Protein AF-A0A2P6TL63-F1 (afdb_monomer_lite)

Organism: Chlorella sorokiniana (NCBI:txid3076)

Structure (mmCIF, N/CA/C/O backbone):
data_AF-A0A2P6TL63-F1
#
_entry.id   AF-A0A2P6TL63-F1
#
loop_
_atom_site.group_PDB
_atom_site.id
_atom_site.type_symbol
_atom_site.label_atom_id
_atom_site.label_alt_id
_atom_site.label_comp_id
_atom_site.label_asym_id
_atom_site.label_entity_id
_atom_site.label_seq_id
_atom_site.pdbx_PDB_ins_code
_atom_site.Cartn_x
_atom_site.Cartn_y
_atom_site.Cartn_z
_atom_site.occupancy
_atom_site.B_iso_or_equiv
_atom_site.auth_seq_id
_atom_site.auth_comp_id
_atom_site.auth_asym_id
_atom_site.auth_atom_id
_atom_site.pdbx_PDB_model_num
ATOM 1 N N . MET A 1 1 ? 2.369 33.997 -0.162 1.00 36.94 1 MET A N 1
ATOM 2 C CA . MET A 1 1 ? 2.934 32.643 0.036 1.00 36.94 1 MET A CA 1
ATOM 3 C C . MET A 1 1 ? 1.780 31.646 0.046 1.00 36.94 1 MET A C 1
ATOM 5 O O . MET A 1 1 ? 1.151 31.471 1.080 1.00 36.94 1 MET A O 1
ATOM 9 N N . ALA A 1 2 ? 1.420 31.090 -1.113 1.00 43.22 2 ALA A N 1
ATOM 10 C CA . ALA A 1 2 ? 0.277 30.186 -1.250 1.00 43.22 2 ALA A CA 1
ATOM 11 C C . ALA A 1 2 ? 0.750 28.733 -1.109 1.00 43.22 2 ALA A C 1
ATOM 13 O O . ALA A 1 2 ? 1.236 28.122 -2.054 1.00 43.22 2 ALA A O 1
ATOM 14 N N . TRP A 1 3 ? 0.658 28.190 0.100 1.00 44.69 3 TRP A N 1
ATOM 15 C CA . TRP A 1 3 ? 0.835 26.765 0.377 1.00 44.69 3 TRP A CA 1
ATOM 16 C C . TRP A 1 3 ? -0.476 26.050 0.041 1.00 44.69 3 TRP A C 1
ATOM 18 O O . TRP A 1 3 ? -1.231 25.638 0.919 1.00 44.69 3 TRP A O 1
ATOM 28 N N . GLU A 1 4 ? -0.779 25.920 -1.251 1.00 47.50 4 GLU A N 1
ATOM 29 C CA . GLU A 1 4 ? -1.794 24.970 -1.700 1.00 47.50 4 GLU A CA 1
ATOM 30 C C . GLU A 1 4 ? -1.346 23.577 -1.261 1.00 47.50 4 GLU A C 1
ATOM 32 O O . GLU A 1 4 ? -0.462 22.952 -1.851 1.00 47.50 4 GLU A O 1
ATOM 37 N N . ARG A 1 5 ? -1.937 23.100 -0.167 1.00 53.00 5 ARG A N 1
ATOM 38 C CA . ARG A 1 5 ? -1.785 21.737 0.323 1.00 53.00 5 ARG A CA 1
ATOM 39 C C . ARG A 1 5 ? -2.475 20.839 -0.707 1.00 53.00 5 ARG A C 1
ATOM 41 O O . ARG A 1 5 ? -3.650 20.524 -0.548 1.00 53.00 5 ARG A O 1
ATOM 48 N N . LYS A 1 6 ? -1.788 20.527 -1.816 1.00 57.72 6 LYS A N 1
ATOM 49 C CA . LYS A 1 6 ? -2.285 19.628 -2.866 1.00 57.72 6 LYS A CA 1
ATOM 50 C C . LYS A 1 6 ? -2.742 18.348 -2.174 1.00 57.72 6 LYS A C 1
ATOM 52 O O . LYS A 1 6 ? -1.927 17.618 -1.619 1.00 57.72 6 LYS A O 1
ATOM 57 N N . GLU A 1 7 ? -4.056 18.157 -2.121 1.00 64.25 7 GLU A N 1
ATOM 58 C CA . GLU A 1 7 ? -4.682 17.004 -1.483 1.00 64.25 7 GLU A CA 1
ATOM 59 C C . GLU A 1 7 ? -4.069 15.743 -2.103 1.00 64.25 7 GLU A C 1
ATOM 61 O O . GLU A 1 7 ? -4.055 15.615 -3.331 1.00 64.25 7 GLU A O 1
ATOM 66 N N . ASP A 1 8 ? -3.517 14.856 -1.271 1.00 76.69 8 ASP A N 1
ATOM 67 C CA . ASP A 1 8 ? -2.848 13.645 -1.741 1.00 76.69 8 ASP A CA 1
ATOM 68 C C . ASP A 1 8 ? -3.792 12.876 -2.697 1.00 76.69 8 ASP A C 1
ATOM 70 O O . ASP A 1 8 ? -4.940 12.574 -2.334 1.00 76.69 8 ASP A O 1
ATOM 74 N N . PRO A 1 9 ? -3.369 12.592 -3.945 1.00 80.88 9 PRO A N 1
ATOM 75 C CA . PRO A 1 9 ? -4.249 12.005 -4.952 1.00 80.88 9 PRO A CA 1
ATOM 76 C C . PRO A 1 9 ? -4.745 10.608 -4.549 1.00 80.88 9 PRO A C 1
ATOM 78 O O . PRO A 1 9 ? -5.865 10.222 -4.911 1.00 80.88 9 PRO A O 1
ATOM 81 N N . VAL A 1 10 ? -3.967 9.873 -3.747 1.00 82.44 10 VAL A N 1
ATOM 82 C CA . VAL A 1 10 ? -4.358 8.583 -3.168 1.00 82.44 10 VAL A CA 1
ATOM 83 C C . VAL A 1 10 ? -5.458 8.799 -2.132 1.00 82.44 10 VAL A C 1
ATOM 85 O O . VAL A 1 10 ? -6.503 8.147 -2.212 1.00 82.44 10 VAL A O 1
ATOM 88 N N . ALA A 1 11 ? -5.293 9.757 -1.216 1.00 82.75 11 ALA A N 1
ATOM 89 C CA . ALA A 1 11 ? -6.301 10.101 -0.210 1.00 82.75 11 ALA A CA 1
ATOM 90 C C . ALA A 1 11 ? -7.625 10.552 -0.853 1.00 82.75 11 ALA A C 1
ATOM 92 O O . ALA A 1 11 ? -8.707 10.084 -0.475 1.00 82.75 11 ALA A O 1
ATOM 93 N N . LYS A 1 12 ? -7.550 11.385 -1.899 1.00 85.94 12 LYS A N 1
ATOM 94 C CA . LYS A 1 12 ? -8.717 11.806 -2.687 1.00 85.94 12 LYS A CA 1
ATOM 95 C C . LYS A 1 12 ? -9.416 10.613 -3.337 1.00 85.94 12 LYS A C 1
ATOM 97 O O . LYS A 1 12 ? -10.646 10.519 -3.285 1.00 85.94 12 LYS A O 1
ATOM 102 N N . CYS A 1 13 ? -8.661 9.682 -3.922 1.00 87.69 13 CYS A N 1
ATOM 103 C CA . CYS A 1 13 ? -9.211 8.460 -4.508 1.00 87.69 13 CYS A CA 1
ATOM 104 C C . CYS A 1 13 ? -9.902 7.577 -3.459 1.00 87.69 13 CYS A C 1
ATOM 106 O O . CYS A 1 13 ? -11.036 7.148 -3.684 1.00 87.69 13 CYS A O 1
ATOM 108 N N . ILE A 1 14 ? -9.270 7.360 -2.300 1.00 87.31 14 ILE A N 1
ATOM 109 C CA . ILE A 1 14 ? -9.804 6.549 -1.193 1.00 87.31 14 ILE A CA 1
ATOM 110 C C . ILE A 1 14 ? -11.155 7.094 -0.728 1.00 87.31 14 ILE A C 1
ATOM 112 O O . ILE A 1 14 ? -12.115 6.328 -0.596 1.00 87.31 14 ILE A O 1
ATOM 116 N N . ARG A 1 15 ? -11.247 8.417 -0.532 1.00 86.56 15 ARG A N 1
ATOM 117 C CA . ARG A 1 15 ? -12.486 9.099 -0.135 1.00 86.56 15 ARG A CA 1
ATOM 118 C C . ARG A 1 15 ? -13.569 8.955 -1.203 1.00 86.56 15 ARG A C 1
ATOM 120 O O . ARG A 1 15 ? -14.679 8.535 -0.887 1.00 86.56 15 ARG A O 1
ATOM 127 N N . ARG A 1 16 ? -13.249 9.242 -2.472 1.00 88.69 16 ARG A N 1
ATOM 128 C CA . ARG A 1 16 ? -14.216 9.164 -3.586 1.00 88.69 16 ARG A CA 1
ATOM 129 C C . ARG A 1 16 ? -14.750 7.751 -3.805 1.00 88.69 16 ARG A C 1
ATOM 131 O O . ARG A 1 16 ? -15.937 7.590 -4.064 1.00 88.69 16 ARG A O 1
ATOM 138 N N . LYS A 1 17 ? -13.893 6.735 -3.686 1.00 87.19 17 LYS A N 1
ATOM 139 C CA . LYS A 1 17 ? -14.268 5.323 -3.859 1.00 87.19 17 LYS A CA 1
ATOM 140 C C . LYS A 1 17 ? -14.794 4.665 -2.583 1.00 87.19 17 LYS A C 1
ATOM 142 O O . LYS A 1 17 ? -15.126 3.485 -2.620 1.00 87.19 17 LYS A O 1
ATOM 147 N N . LYS A 1 18 ? -14.867 5.401 -1.466 1.00 87.44 18 LYS A N 1
ATOM 148 C CA . LYS A 1 18 ? -15.305 4.899 -0.153 1.00 87.44 18 LYS A CA 1
ATOM 149 C C . LYS A 1 18 ? -14.571 3.609 0.257 1.00 87.44 18 LYS A C 1
ATOM 151 O O . LYS A 1 18 ? -15.174 2.679 0.789 1.00 87.44 18 LYS A O 1
ATOM 156 N N . CYS A 1 19 ? -13.253 3.550 0.034 1.00 86.19 19 CYS A N 1
ATOM 157 C CA . CYS A 1 19 ? -12.473 2.320 0.236 1.00 86.19 19 CYS A CA 1
ATOM 158 C C . CYS A 1 19 ? -12.458 1.811 1.694 1.00 86.19 19 CYS A C 1
ATOM 160 O O . CYS A 1 19 ? -12.152 0.642 1.916 1.00 86.19 19 CYS A O 1
ATOM 162 N N . GLY A 1 20 ? -12.802 2.646 2.684 1.00 80.25 20 GLY A N 1
ATOM 163 C CA . GLY A 1 20 ? -12.795 2.285 4.109 1.00 80.25 20 GLY A CA 1
ATOM 164 C C . GLY A 1 20 ? -13.854 1.259 4.544 1.00 80.25 20 GLY A C 1
ATOM 165 O O . GLY A 1 20 ? -13.747 0.716 5.638 1.00 80.25 20 GLY A O 1
ATOM 166 N N . GLY A 1 21 ? -14.859 0.966 3.709 1.00 76.81 21 GLY A N 1
ATOM 167 C CA . GLY A 1 21 ? -15.949 0.048 4.071 1.00 76.81 21 GLY A CA 1
ATOM 168 C C . GLY A 1 21 ? -15.593 -1.442 4.001 1.00 76.81 21 GLY A C 1
ATOM 169 O O . GLY A 1 21 ? -16.256 -2.261 4.627 1.00 7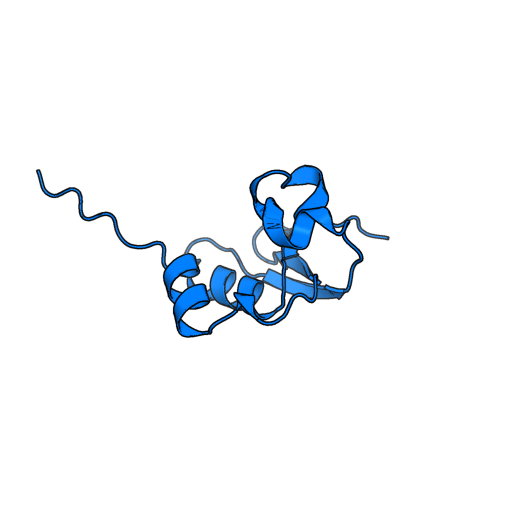6.81 21 GLY A O 1
ATOM 170 N N . THR A 1 22 ? -14.556 -1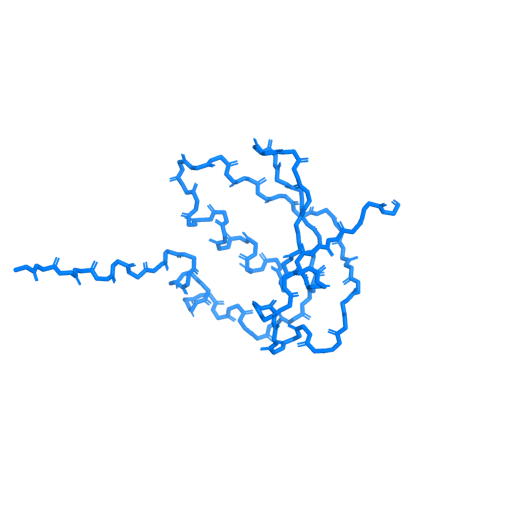.822 3.248 1.00 80.56 22 THR A N 1
ATOM 171 C CA . THR A 1 22 ? -14.161 -3.230 3.076 1.00 80.56 22 THR A CA 1
ATOM 172 C C . THR A 1 22 ? -12.712 -3.429 3.484 1.00 80.56 22 THR A C 1
ATOM 174 O O . THR A 1 22 ? -11.798 -2.939 2.822 1.00 80.56 22 THR A O 1
ATOM 177 N N . TYR A 1 23 ? -12.518 -4.202 4.551 1.00 85.38 23 TYR A N 1
ATOM 178 C CA . TYR A 1 23 ? -11.205 -4.607 5.033 1.00 85.38 23 TYR A CA 1
ATOM 179 C C . TYR A 1 23 ? -10.907 -6.034 4.572 1.00 85.38 23 TYR A C 1
ATOM 181 O O . TYR A 1 23 ? -11.454 -6.993 5.115 1.00 85.38 23 TYR A O 1
ATOM 189 N N . LYS A 1 24 ? -10.087 -6.158 3.528 1.00 90.81 24 LYS A N 1
ATOM 190 C CA . LYS A 1 24 ? -9.660 -7.432 2.931 1.00 90.81 24 LYS A CA 1
ATOM 191 C C . LYS A 1 24 ? -8.183 -7.298 2.560 1.00 90.81 24 LYS A C 1
ATOM 193 O O . LYS A 1 24 ? -7.912 -6.975 1.402 1.00 90.81 24 LYS A O 1
ATOM 198 N N . PRO A 1 25 ? -7.274 -7.461 3.534 1.00 91.75 25 PRO A N 1
ATOM 199 C CA . PRO A 1 25 ? -5.851 -7.220 3.350 1.00 91.75 25 PRO A CA 1
ATOM 200 C C . PRO A 1 25 ? -5.292 -8.023 2.181 1.00 91.75 25 PRO A C 1
ATOM 202 O O . PRO A 1 25 ? -5.572 -9.216 2.052 1.00 91.75 25 PRO A O 1
ATOM 205 N N . ILE A 1 26 ? -4.528 -7.361 1.319 1.00 92.50 26 ILE A N 1
ATOM 206 C CA . ILE A 1 26 ? -3.846 -8.001 0.194 1.00 92.50 26 ILE A CA 1
ATOM 207 C C . ILE A 1 26 ? -2.358 -7.717 0.253 1.00 92.50 26 ILE A C 1
ATOM 209 O O . ILE A 1 26 ? -1.954 -6.594 0.552 1.00 92.50 26 ILE A O 1
ATOM 213 N N . CYS A 1 27 ? -1.571 -8.730 -0.061 1.00 93.06 27 CYS A N 1
ATOM 214 C CA . CYS A 1 27 ? -0.198 -8.541 -0.462 1.00 93.06 27 CYS A CA 1
ATOM 215 C C . CYS A 1 27 ? -0.196 -8.194 -1.952 1.00 93.06 27 CYS A C 1
ATOM 217 O O . CYS A 1 27 ? -0.963 -8.757 -2.743 1.00 93.06 27 CYS A O 1
ATOM 219 N N . ALA A 1 28 ? 0.614 -7.220 -2.334 1.00 92.50 28 ALA A N 1
ATOM 220 C CA . ALA A 1 28 ? 0.787 -6.820 -3.715 1.00 92.50 28 ALA A CA 1
ATOM 221 C C . ALA A 1 28 ? 2.271 -6.685 -4.034 1.00 92.50 28 ALA A C 1
ATOM 223 O O . ALA A 1 28 ? 3.063 -6.240 -3.203 1.00 92.50 28 ALA A O 1
ATOM 224 N N . PHE A 1 29 ? 2.621 -7.040 -5.260 1.00 91.81 29 PHE A N 1
ATOM 225 C CA . PHE A 1 29 ? 3.953 -6.882 -5.814 1.00 91.81 29 PHE A CA 1
ATOM 226 C C . PHE A 1 29 ? 4.026 -5.579 -6.609 1.00 91.81 29 PHE A C 1
ATOM 228 O O . PHE A 1 29 ? 3.163 -5.312 -7.446 1.00 91.81 29 PHE A O 1
ATOM 235 N N . ASN A 1 30 ? 5.037 -4.754 -6.360 1.00 90.06 30 ASN A N 1
ATOM 236 C CA . ASN A 1 30 ? 5.300 -3.553 -7.139 1.00 90.06 30 ASN A CA 1
ATOM 237 C C . ASN A 1 30 ? 6.226 -3.892 -8.306 1.00 90.06 30 ASN A C 1
ATOM 239 O O . ASN A 1 30 ? 7.429 -4.066 -8.122 1.00 90.06 30 ASN A O 1
ATOM 243 N N . ALA A 1 31 ? 5.675 -3.925 -9.518 1.00 85.69 31 ALA A N 1
ATOM 244 C CA . ALA A 1 31 ? 6.433 -4.274 -10.714 1.00 85.69 31 ALA A CA 1
ATOM 245 C C . ALA A 1 31 ? 7.528 -3.253 -11.079 1.00 85.69 31 ALA A C 1
ATOM 247 O O . ALA A 1 31 ? 8.444 -3.605 -11.814 1.00 85.69 31 ALA A O 1
ATOM 248 N N . GLY A 1 32 ? 7.461 -2.010 -10.584 1.00 84.38 32 GLY A N 1
ATOM 249 C CA . GLY A 1 32 ? 8.506 -1.017 -10.849 1.00 84.38 32 GLY A CA 1
ATOM 250 C C . GLY A 1 32 ? 9.659 -1.022 -9.849 1.00 84.38 32 GLY A C 1
ATOM 251 O O . GLY A 1 32 ? 10.754 -0.606 -10.212 1.00 84.38 32 GLY A O 1
ATOM 252 N N . THR A 1 33 ? 9.450 -1.502 -8.617 1.00 85.25 33 THR A N 1
ATOM 253 C CA . THR A 1 33 ? 10.511 -1.573 -7.588 1.00 85.25 33 THR A CA 1
ATOM 254 C C . THR A 1 33 ? 10.954 -2.997 -7.255 1.00 85.25 33 THR A C 1
ATOM 256 O O . THR A 1 33 ? 11.968 -3.170 -6.585 1.00 85.25 33 THR A O 1
ATOM 259 N N . GLY A 1 34 ? 10.211 -4.020 -7.685 1.00 87.00 34 GLY A N 1
ATOM 260 C CA . GLY A 1 34 ? 10.471 -5.418 -7.338 1.00 87.00 34 GLY A CA 1
ATOM 261 C C . GLY A 1 34 ? 10.146 -5.773 -5.882 1.00 87.00 34 GLY A C 1
ATOM 262 O O . GLY A 1 34 ? 10.614 -6.793 -5.384 1.00 87.00 34 GLY A O 1
ATOM 263 N N . GLN A 1 35 ? 9.385 -4.931 -5.177 1.00 87.81 35 GLN A N 1
ATOM 264 C CA . GLN A 1 35 ? 9.102 -5.092 -3.748 1.00 87.81 35 GLN A CA 1
ATOM 265 C C . GLN A 1 35 ? 7.672 -5.556 -3.484 1.00 87.81 35 GLN A C 1
ATOM 267 O O . GLN A 1 35 ? 6.743 -5.196 -4.206 1.00 87.81 35 GLN A O 1
ATOM 272 N N . TYR A 1 36 ? 7.491 -6.288 -2.388 1.00 89.38 36 TYR A N 1
ATOM 273 C CA . TYR A 1 36 ? 6.175 -6.628 -1.861 1.00 89.38 36 TYR A CA 1
ATOM 274 C C . TYR A 1 36 ? 5.697 -5.597 -0.841 1.00 89.38 36 TYR A C 1
ATOM 276 O O . TYR A 1 36 ? 6.483 -5.020 -0.089 1.00 89.38 36 TYR A O 1
ATOM 284 N N . GLY A 1 37 ? 4.387 -5.372 -0.819 1.00 89.94 37 GLY A N 1
ATOM 285 C CA . GLY A 1 37 ? 3.736 -4.420 0.067 1.00 89.94 37 GLY A CA 1
ATOM 286 C C . GLY A 1 37 ? 2.301 -4.826 0.369 1.00 89.94 37 GLY A C 1
ATOM 287 O O . GLY A 1 37 ? 1.561 -5.311 -0.486 1.00 89.94 37 GLY A O 1
ATOM 288 N N . GLY A 1 38 ? 1.908 -4.626 1.618 1.00 91.56 38 GLY A N 1
ATOM 289 C CA . GLY A 1 38 ? 0.582 -4.913 2.134 1.00 91.56 38 GLY A CA 1
ATOM 290 C C . GLY A 1 38 ? -0.365 -3.725 1.989 1.00 91.56 38 GLY A C 1
ATOM 291 O O . GLY A 1 38 ? -0.011 -2.584 2.292 1.00 91.56 38 GLY A O 1
ATOM 292 N N . PHE A 1 39 ? -1.611 -3.998 1.603 1.00 91.75 39 PHE A N 1
ATOM 293 C CA . PHE A 1 39 ? -2.680 -3.004 1.493 1.00 91.75 39 PHE A CA 1
ATOM 294 C C . PHE A 1 39 ? -3.924 -3.430 2.277 1.00 91.75 39 PHE A C 1
ATOM 296 O O . PHE A 1 39 ? -4.287 -4.606 2.233 1.00 91.75 39 PHE A O 1
ATOM 303 N N . PRO A 1 40 ? -4.677 -2.488 2.889 1.00 91.31 40 PRO A N 1
ATOM 304 C CA . PRO A 1 40 ? -5.909 -2.813 3.617 1.00 91.31 40 PRO A CA 1
ATOM 305 C C . PRO A 1 40 ? -6.990 -3.463 2.746 1.00 91.31 40 PRO A C 1
ATOM 307 O O . PRO A 1 40 ? -7.831 -4.221 3.237 1.00 91.31 40 PRO A O 1
ATOM 310 N N . SER A 1 41 ? -7.004 -3.131 1.450 1.00 91.12 41 SER A N 1
ATOM 311 C CA . SER A 1 41 ? -7.827 -3.797 0.444 1.00 91.12 41 SER A CA 1
ATOM 312 C C . SER A 1 41 ? -7.370 -3.502 -0.983 1.00 91.12 41 SER A C 1
ATOM 314 O O . SER A 1 41 ? -6.635 -2.545 -1.239 1.00 91.12 41 SER A O 1
ATOM 316 N N . LYS A 1 42 ? -7.911 -4.265 -1.945 1.00 91.06 42 LYS A N 1
ATOM 317 C CA . LYS A 1 42 ? -7.777 -3.993 -3.391 1.00 91.06 42 LYS A CA 1
ATOM 318 C C . LYS A 1 42 ? -8.150 -2.554 -3.769 1.00 91.06 42 LYS A C 1
ATOM 320 O O . LYS A 1 42 ? -7.596 -2.016 -4.721 1.00 91.06 42 LYS A O 1
ATOM 325 N N . CYS A 1 43 ? -9.080 -1.922 -3.050 1.00 90.62 43 CYS A N 1
ATOM 326 C CA . CYS A 1 43 ? -9.480 -0.539 -3.320 1.00 90.62 43 CYS A CA 1
ATOM 327 C C . CYS A 1 43 ? -8.351 0.446 -2.987 1.00 90.62 43 CYS A C 1
ATOM 329 O O . CYS A 1 43 ? -8.034 1.304 -3.810 1.00 90.62 43 CYS A O 1
ATOM 331 N N . PHE A 1 44 ? -7.698 0.268 -1.831 1.00 90.56 44 PHE A N 1
ATOM 332 C CA . PHE A 1 44 ? -6.541 1.073 -1.428 1.00 90.56 44 PHE A CA 1
ATOM 333 C C . PHE A 1 44 ? -5.379 0.911 -2.410 1.00 90.56 44 PHE A C 1
ATOM 335 O O . PHE A 1 44 ? -4.852 1.915 -2.876 1.00 90.56 44 PHE A O 1
ATOM 342 N N . MET A 1 45 ? -5.056 -0.324 -2.810 1.00 90.94 45 MET A N 1
ATOM 343 C CA . MET A 1 45 ? -4.012 -0.595 -3.811 1.00 90.94 45 MET A CA 1
ATOM 344 C C . MET A 1 45 ? -4.297 0.101 -5.149 1.00 90.94 45 MET A C 1
ATOM 346 O O . MET A 1 45 ? -3.438 0.781 -5.702 1.00 90.94 45 MET A O 1
ATOM 350 N N . LYS A 1 46 ? -5.534 0.010 -5.659 1.00 89.25 46 LYS A N 1
ATOM 351 C CA . LYS A 1 46 ? -5.921 0.700 -6.902 1.00 89.25 46 LYS A CA 1
ATOM 352 C C . LYS A 1 46 ? -5.782 2.219 -6.790 1.00 89.25 46 LYS A C 1
ATOM 354 O O . LYS A 1 46 ? -5.425 2.867 -7.768 1.00 89.25 46 LYS A O 1
ATOM 359 N N . CYS A 1 47 ? -6.085 2.788 -5.626 1.00 88.88 47 CYS A N 1
ATOM 360 C CA . CYS A 1 47 ? -5.889 4.213 -5.389 1.00 88.88 47 CYS A CA 1
ATOM 361 C C . CYS A 1 47 ? -4.410 4.593 -5.272 1.00 88.88 47 CYS A C 1
ATOM 363 O O . CYS A 1 47 ? -4.038 5.648 -5.778 1.00 88.88 47 CYS A O 1
ATOM 365 N N . ALA A 1 48 ? -3.574 3.734 -4.684 1.00 87.00 48 ALA A N 1
ATOM 366 C CA . ALA A 1 48 ? -2.127 3.924 -4.646 1.00 87.00 48 ALA A CA 1
ATOM 367 C C . ALA A 1 48 ? -1.534 3.964 -6.066 1.00 87.00 48 ALA A C 1
ATOM 369 O O . ALA A 1 48 ? -0.783 4.884 -6.382 1.00 87.00 48 ALA A O 1
ATOM 370 N N . ASN A 1 49 ? -1.958 3.056 -6.955 1.00 87.06 49 ASN A N 1
ATOM 371 C CA . ASN A 1 49 ? -1.569 3.088 -8.372 1.00 87.06 49 ASN A CA 1
ATOM 372 C C . ASN A 1 49 ? -2.037 4.374 -9.070 1.00 87.06 49 ASN A C 1
ATOM 374 O O . ASN A 1 49 ? -1.261 5.010 -9.773 1.00 87.06 49 ASN A O 1
ATOM 378 N N . ALA A 1 50 ? -3.291 4.789 -8.851 1.00 79.88 50 ALA A N 1
ATOM 379 C CA . ALA A 1 50 ? -3.859 5.978 -9.495 1.00 79.88 50 ALA A CA 1
ATOM 380 C C . ALA A 1 50 ? -3.205 7.298 -9.050 1.00 79.88 50 ALA A C 1
ATOM 382 O O . ALA A 1 50 ? -3.215 8.265 -9.806 1.00 79.88 50 ALA A O 1
ATOM 383 N N . GLY A 1 51 ? -2.679 7.358 -7.824 1.00 72.19 51 GLY A N 1
ATOM 384 C CA . GLY A 1 51 ? -1.939 8.520 -7.328 1.00 72.19 51 GLY A CA 1
ATOM 385 C C . GLY A 1 51 ? -0.460 8.529 -7.712 1.00 72.19 51 GLY A C 1
ATOM 386 O O . GLY A 1 51 ? 0.185 9.560 -7.566 1.00 72.19 51 GLY A O 1
ATOM 387 N N . SER A 1 52 ? 0.071 7.414 -8.217 1.00 66.12 52 SER A N 1
ATOM 388 C CA . SER A 1 52 ? 1.498 7.243 -8.513 1.00 66.12 52 SER A CA 1
ATOM 389 C C . SER A 1 52 ? 1.867 7.487 -9.979 1.00 66.12 52 SER A C 1
ATOM 391 O O . SER A 1 52 ? 2.918 7.031 -10.430 1.00 66.12 52 SER A O 1
ATOM 393 N N . THR A 1 53 ? 1.015 8.175 -10.742 1.00 56.12 53 THR A N 1
ATOM 394 C CA . THR A 1 53 ? 1.235 8.472 -12.163 1.00 56.12 53 THR A CA 1
ATOM 395 C C . THR A 1 53 ? 2.583 9.183 -12.350 1.00 56.12 53 THR A C 1
ATOM 397 O O . THR A 1 53 ? 2.715 10.356 -12.015 1.00 56.12 53 THR A O 1
ATOM 400 N N . GLY A 1 54 ? 3.591 8.454 -12.844 1.00 54.19 54 GLY A N 1
ATOM 401 C CA . GLY A 1 54 ? 4.957 8.951 -13.073 1.00 54.19 54 GLY A CA 1
ATOM 402 C C . GLY A 1 54 ? 6.044 8.474 -12.093 1.00 54.19 54 GLY A C 1
ATOM 403 O O . GLY A 1 54 ? 7.205 8.790 -12.319 1.00 54.19 54 GLY A O 1
ATOM 404 N N . LEU A 1 55 ? 5.716 7.701 -11.046 1.00 58.59 55 LEU A N 1
ATOM 405 C CA . LEU A 1 55 ? 6.675 7.271 -10.003 1.00 58.59 55 LEU A CA 1
ATOM 406 C C . LEU A 1 55 ? 7.057 5.779 -10.041 1.00 58.59 55 LEU A C 1
ATOM 408 O O . LEU A 1 55 ? 7.680 5.282 -9.111 1.00 58.59 55 LEU A O 1
ATOM 412 N N . GLY A 1 56 ? 6.661 5.033 -11.077 1.00 58.69 56 GLY A N 1
ATOM 413 C CA . GLY A 1 56 ? 7.000 3.607 -11.197 1.00 58.69 56 GLY A CA 1
ATOM 414 C C . GLY A 1 56 ? 6.242 2.670 -10.245 1.00 58.69 56 GLY A C 1
ATOM 415 O O . GLY A 1 56 ? 6.431 1.464 -10.319 1.00 58.69 56 GLY A O 1
ATOM 416 N N . ASN A 1 57 ? 5.342 3.162 -9.387 1.00 70.69 57 ASN A N 1
ATOM 417 C CA . ASN A 1 57 ? 4.557 2.273 -8.527 1.00 70.69 57 ASN A CA 1
ATOM 418 C C . ASN A 1 57 ? 3.449 1.586 -9.326 1.00 70.69 57 ASN A C 1
ATOM 420 O O . ASN A 1 57 ? 2.404 2.179 -9.608 1.00 70.69 57 ASN A O 1
ATOM 424 N N . HIS A 1 58 ? 3.672 0.318 -9.650 1.00 85.94 58 HIS A N 1
ATOM 425 C CA . HIS A 1 58 ? 2.693 -0.528 -10.312 1.00 85.94 58 HIS A CA 1
ATOM 426 C C . HIS A 1 58 ? 2.408 -1.743 -9.433 1.00 85.94 58 HIS A C 1
ATOM 428 O O . HIS A 1 58 ? 2.997 -2.809 -9.599 1.00 85.94 58 HIS A O 1
ATOM 434 N N . TRP A 1 59 ? 1.520 -1.552 -8.455 1.00 90.19 59 TRP A N 1
ATOM 435 C CA . TRP A 1 59 ? 1.114 -2.604 -7.532 1.00 90.19 59 TRP A CA 1
ATOM 436 C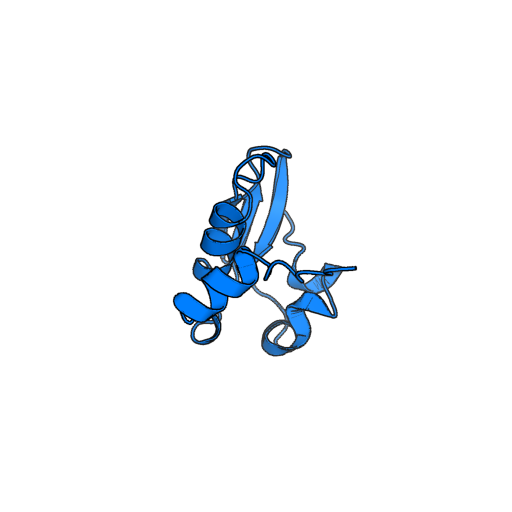 C . TRP A 1 59 ? 0.143 -3.569 -8.208 1.00 90.19 59 TRP A C 1
ATOM 438 O O . TRP A 1 59 ? -0.948 -3.179 -8.640 1.00 90.19 59 TRP A O 1
ATOM 448 N N . VAL A 1 60 ? 0.526 -4.837 -8.251 1.00 91.31 60 VAL A N 1
ATOM 449 C CA . VAL A 1 60 ? -0.276 -5.954 -8.739 1.00 91.31 60 VAL A CA 1
ATOM 450 C C . VAL A 1 60 ? -0.661 -6.802 -7.538 1.00 91.31 60 VAL A C 1
ATOM 452 O O . VAL A 1 60 ? 0.198 -7.213 -6.765 1.00 91.31 60 VAL A O 1
ATOM 455 N N . ALA A 1 61 ? -1.962 -7.029 -7.353 1.00 92.19 61 ALA A N 1
ATOM 456 C CA . ALA A 1 61 ? -2.436 -7.880 -6.270 1.00 92.19 61 ALA A CA 1
ATOM 457 C C . ALA A 1 61 ? -1.916 -9.304 -6.483 1.00 92.19 61 ALA A C 1
ATOM 459 O O . ALA A 1 61 ? -2.153 -9.871 -7.547 1.00 92.19 61 ALA A O 1
ATOM 460 N N . ASP A 1 62 ? -1.265 -9.853 -5.465 1.00 91.81 62 ASP A N 1
ATOM 461 C CA . ASP A 1 62 ? -0.694 -11.193 -5.501 1.00 91.81 62 ASP A CA 1
ATOM 462 C C . ASP A 1 62 ? -1.617 -12.164 -4.748 1.00 91.81 62 ASP A C 1
ATOM 464 O O . ASP A 1 62 ? -2.471 -12.817 -5.349 1.00 91.81 62 ASP A O 1
ATOM 468 N N . HIS A 1 63 ? -1.588 -12.139 -3.413 1.00 90.62 63 HIS A N 1
ATOM 469 C CA . HIS A 1 63 ? -2.428 -12.990 -2.569 1.00 90.62 63 HIS A CA 1
ATOM 470 C C . HIS A 1 63 ? -3.095 -12.220 -1.417 1.00 90.62 63 HIS A C 1
ATOM 472 O O . HIS A 1 63 ? -2.747 -11.086 -1.083 1.00 90.62 63 HIS A O 1
ATOM 478 N N . TYR A 1 64 ? -4.108 -12.833 -0.800 1.00 90.75 64 TYR A N 1
ATOM 479 C CA . TYR A 1 64 ? -4.678 -12.343 0.457 1.00 90.75 64 TYR A CA 1
ATOM 480 C C . TYR A 1 64 ? -3.839 -12.856 1.621 1.00 90.75 64 TYR A C 1
ATOM 482 O O . TYR A 1 64 ? -3.463 -14.023 1.634 1.00 90.75 64 TYR A O 1
ATOM 490 N N . TYR A 1 65 ? -3.597 -12.012 2.617 1.00 88.81 65 TYR A N 1
ATOM 491 C CA . TYR A 1 65 ? -2.809 -12.379 3.792 1.00 88.81 65 TYR A CA 1
ATOM 492 C C . TYR A 1 65 ? -3.528 -11.966 5.073 1.00 88.81 65 TYR A C 1
ATOM 494 O O . TYR A 1 65 ? -4.392 -11.082 5.082 1.00 88.81 65 TYR A O 1
ATOM 502 N N . HIS A 1 66 ? -3.189 -12.643 6.164 1.00 87.75 66 HIS A N 1
ATOM 503 C CA . HIS A 1 66 ? -3.735 -1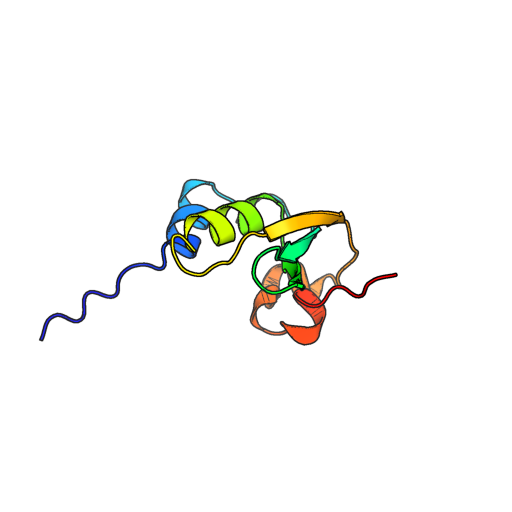2.334 7.475 1.00 87.75 66 HIS A CA 1
ATOM 504 C C . HIS A 1 66 ? -2.888 -11.269 8.159 1.00 87.75 66 HIS A C 1
ATOM 506 O O . HIS A 1 66 ? -1.671 -11.382 8.254 1.00 87.75 66 HIS A O 1
ATOM 512 N N . VAL A 1 67 ? -3.563 -10.256 8.695 1.00 88.75 67 VAL A N 1
ATOM 513 C CA . VAL A 1 67 ? -2.950 -9.220 9.529 1.00 88.75 67 VAL A CA 1
ATOM 514 C C . VAL A 1 67 ? -3.630 -9.183 10.892 1.00 88.75 67 VAL A C 1
ATOM 516 O O . VAL A 1 67 ? -4.834 -9.457 10.992 1.00 88.75 67 VAL A O 1
ATOM 519 N N . PRO A 1 68 ? -2.913 -8.778 11.950 1.00 88.00 68 PRO A N 1
ATOM 520 C CA . PRO A 1 68 ? -3.508 -8.570 13.259 1.00 88.00 68 PRO A CA 1
ATOM 521 C C . PRO A 1 68 ? -4.687 -7.590 13.211 1.00 88.00 68 PRO A C 1
ATOM 523 O O . PRO A 1 68 ? -4.667 -6.591 12.490 1.00 88.00 68 PRO A O 1
ATOM 526 N N . ARG A 1 69 ? -5.692 -7.804 14.068 1.00 86.06 69 ARG A N 1
ATOM 527 C CA . ARG A 1 69 ? -6.904 -6.962 14.141 1.00 86.06 69 ARG A CA 1
ATOM 528 C C . ARG A 1 69 ? -6.599 -5.470 14.341 1.00 86.06 69 ARG A C 1
ATOM 530 O O . ARG A 1 69 ? -7.334 -4.629 13.829 1.00 86.06 69 ARG A O 1
ATOM 537 N N . LYS A 1 70 ? -5.494 -5.142 15.023 1.00 87.38 70 LYS A N 1
ATOM 538 C CA . LYS A 1 70 ? -4.999 -3.764 15.212 1.00 87.38 70 LYS A CA 1
ATOM 539 C C . LYS A 1 70 ? -4.709 -3.027 13.896 1.00 87.38 70 LYS A C 1
ATOM 541 O O . LYS A 1 70 ? -4.916 -1.819 13.836 1.00 87.38 70 LYS A O 1
ATOM 546 N N . CYS A 1 71 ? -4.336 -3.732 12.828 1.00 87.50 71 CYS A N 1
ATOM 547 C CA . CYS A 1 71 ? -4.087 -3.123 11.520 1.00 87.50 71 CYS A CA 1
ATOM 548 C C . CYS A 1 71 ? -5.350 -2.517 10.893 1.00 87.50 71 CYS A C 1
ATOM 550 O O . CYS A 1 71 ? -5.249 -1.573 10.117 1.00 87.50 71 CYS A O 1
ATOM 552 N N . LYS A 1 72 ? -6.550 -2.966 11.291 1.00 83.38 72 LYS A N 1
ATOM 553 C CA . LYS A 1 72 ? -7.813 -2.444 10.748 1.00 83.38 72 LYS A CA 1
ATOM 554 C C . LYS A 1 72 ? -8.011 -0.953 11.008 1.00 83.38 72 LYS A C 1
ATOM 556 O O . LYS A 1 72 ? -8.613 -0.268 10.189 1.00 83.38 72 LYS A O 1
ATOM 561 N N . THR A 1 73 ? -7.513 -0.459 12.136 1.00 82.56 73 THR A N 1
ATOM 562 C CA . THR A 1 73 ? -7.664 0.943 12.550 1.00 82.56 73 THR A CA 1
ATOM 563 C C . THR A 1 73 ? -6.333 1.678 12.645 1.00 82.56 73 THR A C 1
ATOM 565 O O . THR A 1 73 ? -6.312 2.900 12.549 1.00 82.56 73 THR A O 1
ATOM 568 N N . LYS A 1 74 ? -5.220 0.952 12.808 1.00 86.06 74 LYS A N 1
ATOM 569 C CA . LYS A 1 74 ? -3.881 1.511 13.031 1.00 86.06 74 LYS A CA 1
ATOM 570 C C . LYS A 1 74 ? -2.874 1.094 11.954 1.00 86.06 74 LYS A C 1
ATOM 572 O O . LYS A 1 74 ? -1.707 0.885 12.258 1.00 86.06 74 LYS A O 1
ATOM 577 N N . TRP A 1 75 ? -3.318 0.985 10.699 1.00 85.06 75 TRP A N 1
ATOM 578 C CA . TRP A 1 75 ? -2.471 0.542 9.583 1.00 85.06 75 TRP A CA 1
ATOM 579 C C . TRP A 1 75 ? -1.195 1.381 9.432 1.00 85.06 75 TRP A C 1
ATOM 581 O O . TRP A 1 75 ? -0.099 0.840 9.377 1.00 85.06 75 TRP A O 1
ATOM 591 N N . LEU A 1 76 ? -1.338 2.711 9.423 1.00 82.19 76 LEU A N 1
ATOM 592 C CA . LEU A 1 76 ? -0.210 3.642 9.290 1.00 82.19 76 LEU A CA 1
ATOM 593 C C . LEU A 1 76 ? 0.633 3.767 10.563 1.00 82.19 76 LEU A C 1
ATOM 595 O O . LEU A 1 76 ? 1.745 4.274 10.496 1.00 82.19 76 LEU A O 1
ATOM 599 N N . ALA A 1 77 ? 0.116 3.333 11.715 1.00 84.94 77 ALA A N 1
ATOM 600 C CA . ALA A 1 77 ? 0.862 3.400 12.968 1.00 84.94 77 ALA A CA 1
ATOM 601 C C . ALA A 1 77 ? 1.837 2.225 13.137 1.00 84.94 77 ALA A C 1
ATOM 603 O O . ALA A 1 77 ? 2.732 2.320 13.967 1.00 84.94 77 ALA A O 1
ATOM 604 N N . TYR A 1 78 ? 1.645 1.133 12.385 1.00 85.19 78 TYR A N 1
ATOM 605 C CA . TYR A 1 78 ? 2.476 -0.074 12.447 1.00 85.19 78 TYR A CA 1
ATOM 606 C C . TYR A 1 78 ? 2.779 -0.609 11.037 1.00 85.19 78 TYR A C 1
ATOM 608 O O . TYR A 1 78 ? 2.329 -1.706 10.684 1.00 85.19 78 TYR A O 1
ATOM 616 N N . PRO A 1 79 ? 3.477 0.160 10.184 1.00 82.75 79 PRO A N 1
ATOM 617 C CA . PRO A 1 79 ? 3.745 -0.239 8.805 1.00 82.75 79 PRO A CA 1
ATOM 618 C C . PRO A 1 79 ? 4.542 -1.545 8.718 1.00 82.75 79 PRO A C 1
ATOM 620 O O . PRO A 1 79 ? 4.250 -2.363 7.853 1.00 82.75 79 PRO A O 1
ATOM 623 N N . GLU A 1 80 ? 5.465 -1.805 9.644 1.00 83.12 80 GLU A N 1
ATOM 624 C CA . GLU A 1 80 ? 6.246 -3.045 9.677 1.00 83.12 80 GLU A CA 1
ATOM 625 C C . GLU A 1 80 ? 5.393 -4.301 9.906 1.00 83.12 80 GLU A C 1
ATOM 627 O O . GLU A 1 80 ? 5.735 -5.370 9.409 1.00 83.12 80 GLU A O 1
ATOM 632 N N . LEU A 1 81 ? 4.261 -4.174 10.604 1.00 84.50 81 LEU A N 1
ATOM 633 C CA . LEU A 1 81 ? 3.336 -5.279 10.877 1.00 84.50 81 LEU A CA 1
ATOM 634 C C . LEU A 1 81 ? 2.191 -5.360 9.869 1.00 84.50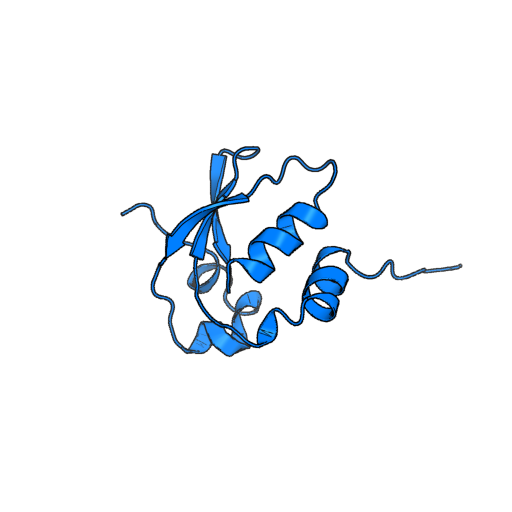 81 LEU A C 1
ATOM 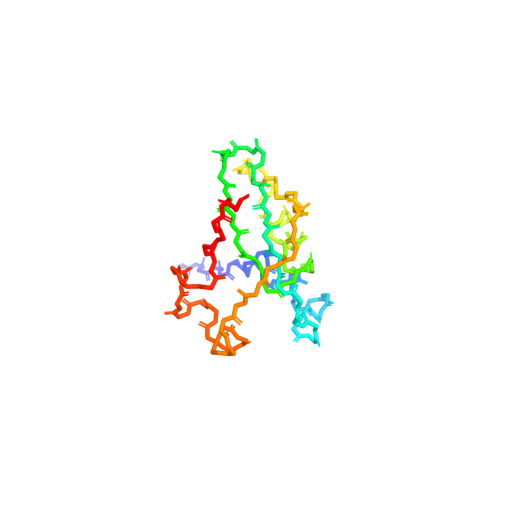636 O O . LEU A 1 81 ? 1.668 -6.440 9.603 1.00 84.50 81 LEU A O 1
ATOM 640 N N . CYS A 1 82 ? 1.736 -4.206 9.387 1.00 86.06 82 CYS A N 1
ATOM 641 C CA . CYS A 1 82 ? 0.534 -4.108 8.576 1.00 86.06 82 CYS A CA 1
ATOM 642 C C . CYS A 1 82 ? 0.857 -4.047 7.088 1.00 86.06 82 CYS A C 1
ATOM 644 O O . CYS A 1 82 ? 0.121 -4.633 6.313 1.00 86.06 82 CYS A O 1
ATOM 646 N N . SER A 1 83 ? 1.940 -3.391 6.676 1.00 85.06 83 SER A N 1
ATOM 647 C CA . SER A 1 83 ? 2.309 -3.201 5.266 1.00 85.06 83 SER A CA 1
ATOM 648 C C . SER A 1 83 ? 3.421 -4.138 4.790 1.00 85.06 83 SER A C 1
ATOM 650 O O . SER A 1 83 ? 3.749 -4.115 3.608 1.00 85.06 83 SER A O 1
ATOM 652 N N . THR A 1 84 ? 3.983 -4.972 5.662 1.00 84.50 84 THR A N 1
ATOM 653 C CA . THR A 1 84 ? 4.944 -6.008 5.268 1.00 84.50 84 THR A CA 1
ATOM 654 C C . THR A 1 84 ? 4.204 -7.325 5.096 1.00 84.50 84 THR A C 1
ATOM 656 O O . THR A 1 84 ? 3.613 -7.838 6.045 1.00 84.50 84 THR A O 1
ATOM 659 N N . CYS A 1 85 ? 4.229 -7.881 3.890 1.00 81.38 85 CYS A N 1
ATOM 660 C CA . CYS A 1 85 ? 3.828 -9.259 3.645 1.00 81.38 85 CYS A CA 1
ATOM 661 C C . CYS A 1 85 ? 5.076 -10.051 3.250 1.00 81.38 85 CYS A C 1
ATOM 663 O O . CYS A 1 85 ? 5.829 -9.632 2.374 1.00 81.38 85 CYS A O 1
ATOM 665 N N . GLY A 1 86 ? 5.336 -11.149 3.960 1.00 63.38 86 GLY A N 1
ATOM 666 C CA . GLY A 1 86 ? 6.403 -12.079 3.602 1.00 63.38 86 GLY A CA 1
ATOM 667 C C . GLY A 1 86 ? 6.002 -12.912 2.388 1.00 63.38 86 GLY A C 1
ATOM 668 O O . GLY A 1 86 ? 4.819 -13.184 2.185 1.00 63.38 86 GLY A O 1
ATOM 669 N N . HIS A 1 87 ? 6.988 -13.320 1.594 1.00 52.91 87 HIS A N 1
ATOM 670 C CA . HIS A 1 87 ? 6.814 -14.379 0.605 1.00 52.91 87 HIS A CA 1
ATOM 671 C C . HIS A 1 87 ? 6.815 -15.700 1.387 1.00 52.91 87 HIS A C 1
ATOM 673 O O . HIS A 1 87 ? 7.838 -16.046 1.979 1.00 52.91 87 HIS A O 1
ATOM 679 N N . HIS A 1 88 ? 5.660 -16.356 1.496 1.00 47.06 88 HIS A N 1
ATOM 680 C CA . HIS A 1 88 ? 5.595 -17.730 1.995 1.00 47.06 88 HIS A CA 1
ATOM 681 C C . HIS A 1 88 ? 5.959 -18.702 0.876 1.00 47.06 88 HIS A C 1
ATOM 683 O O . HIS A 1 88 ? 5.532 -18.445 -0.273 1.00 47.06 88 HIS A O 1
#

Secondary structure (DSSP, 8-state):
--------HHHHHHHHTTGGG----EEEEETTTTEEEEES-HHHHHHHHHH-TTS---EEEEEE----TTHHHHGGG-HHHHT-----

Radius of gyration: 13.57 Å; chains: 1; bounding box: 26×50×28 Å

Foldseek 3Di:
DDPPVPPQQLNVQCVVVVVLPDQFKFWWAFPQPRDIWIDRDPSSLVSVVVSCVPPSGDTDTDGTDDAPPCCSPCVVVCRVRHIDDDDD

Sequence (88 aa):
MAWERKEDPVAKCIRRKKCGGTYKPICAFNAGTGQYGGFPSKCFMKCANAGSTGLGNHWVADHYYHVPRKCKTKWLAYPELCSTCGHH

pLDDT: mean 80.99, std 13.5, range [36.94, 93.06]